Protein AF-A0A3C0EGR9-F1 (afdb_monomer_lite)

pLDDT: mean 83.92, std 9.6, range [62.19, 97.31]

Foldseek 3Di:
DVVVVVVVVVLVVVCVFWDKDDQDEDPCQPVPGRDNDPVRVVCVVVVHDDDDIDIDTDD

Sequence (59 aa):
EDYFHWMEDHAAQVDDLYERLAFISPESAGDGELVGTNFERKYRREGRPFNAMILRKRS

Radius of gyration: 13.53 Å; chains: 1; bounding box: 26×28×32 Å

Secondary structure (DSSP, 8-state):
-HHHHHHHHHHHHTTTTEEEE-----TTPPTT-SS--HHHHHHHHTT------EEEEP-

Structure (mmCIF, N/CA/C/O backbone):
data_AF-A0A3C0EGR9-F1
#
_entry.id   AF-A0A3C0EGR9-F1
#
loop_
_atom_site.group_PDB
_atom_site.id
_at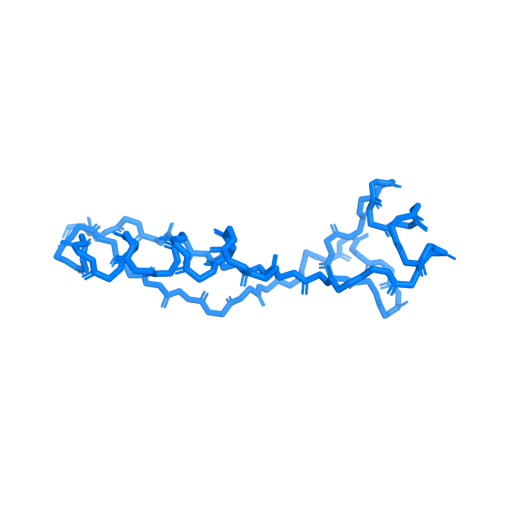om_site.type_symbol
_atom_site.label_atom_id
_atom_site.label_alt_id
_atom_site.label_comp_id
_atom_site.label_asym_id
_atom_site.label_entity_id
_atom_site.label_seq_id
_atom_site.pdbx_PDB_ins_code
_atom_site.Cartn_x
_atom_site.Cartn_y
_atom_site.Cartn_z
_atom_site.occupancy
_atom_site.B_iso_or_equiv
_atom_site.auth_seq_id
_atom_site.auth_comp_id
_atom_site.auth_asym_id
_atom_site.auth_atom_id
_atom_site.pdbx_PDB_model_num
ATOM 1 N N . GLU A 1 1 ? 7.302 -13.948 -4.167 1.00 62.19 1 GLU A N 1
ATOM 2 C CA . GLU A 1 1 ? 5.839 -13.856 -3.972 1.00 62.19 1 GLU A CA 1
ATOM 3 C C . GLU A 1 1 ? 5.469 -14.117 -2.517 1.00 62.19 1 GLU A C 1
ATOM 5 O O . GLU A 1 1 ? 4.675 -13.362 -1.973 1.00 62.19 1 GLU A O 1
ATOM 10 N N . ASP A 1 2 ? 6.172 -15.036 -1.853 1.00 84.12 2 ASP A N 1
ATOM 11 C CA . ASP A 1 2 ? 6.026 -15.394 -0.432 1.00 84.12 2 ASP A CA 1
ATOM 12 C C . ASP A 1 2 ? 5.948 -14.206 0.535 1.00 84.12 2 ASP A C 1
ATOM 14 O O . ASP A 1 2 ? 5.153 -14.213 1.466 1.00 84.12 2 ASP A O 1
ATOM 18 N N . TYR A 1 3 ? 6.734 -13.151 0.301 1.00 88.56 3 TYR A N 1
ATOM 19 C CA . TYR A 1 3 ? 6.733 -11.988 1.189 1.00 88.56 3 TYR A CA 1
ATOM 20 C C . TYR A 1 3 ? 5.425 -11.188 1.142 1.00 88.56 3 TYR A C 1
ATOM 22 O O . TYR A 1 3 ? 4.961 -10.711 2.172 1.00 88.56 3 TYR A O 1
ATOM 30 N N . PHE A 1 4 ? 4.815 -11.031 -0.039 1.00 90.62 4 PHE A N 1
ATOM 31 C CA . PHE A 1 4 ? 3.545 -10.308 -0.136 1.00 90.62 4 PHE A CA 1
ATOM 32 C C . PHE A 1 4 ? 2.401 -11.135 0.442 1.00 90.62 4 PHE A C 1
ATOM 34 O O . PHE A 1 4 ? 1.601 -10.594 1.195 1.00 90.62 4 PHE A O 1
ATOM 41 N N . HIS A 1 5 ? 2.406 -12.444 0.186 1.00 92.44 5 HIS A N 1
ATOM 42 C CA . HIS A 1 5 ? 1.446 -13.369 0.784 1.00 92.44 5 HIS A CA 1
ATOM 43 C C . HIS A 1 5 ? 1.525 -13.347 2.316 1.00 92.44 5 HIS A C 1
ATOM 45 O O . HIS A 1 5 ? 0.513 -13.193 2.989 1.00 92.44 5 HIS A O 1
ATOM 51 N N . TRP A 1 6 ? 2.742 -13.367 2.872 1.00 94.69 6 TRP A N 1
ATOM 52 C CA . TRP A 1 6 ? 2.957 -13.214 4.310 1.00 94.69 6 TRP A CA 1
ATOM 53 C C . TRP A 1 6 ? 2.364 -11.903 4.845 1.00 94.69 6 TRP A C 1
ATOM 55 O O . TRP A 1 6 ? 1.722 -11.907 5.893 1.00 94.69 6 TRP A O 1
ATOM 65 N N . MET A 1 7 ? 2.522 -10.783 4.127 1.00 94.62 7 MET A N 1
ATOM 66 C CA . MET A 1 7 ? 1.895 -9.516 4.526 1.00 94.62 7 MET A CA 1
ATOM 67 C C . MET A 1 7 ? 0.361 -9.579 4.467 1.00 94.62 7 MET A C 1
ATOM 69 O O . MET A 1 7 ? -0.291 -9.005 5.336 1.00 94.62 7 MET A O 1
ATOM 73 N N . GLU A 1 8 ? -0.220 -10.258 3.473 1.00 94.12 8 GLU A N 1
ATOM 74 C CA . GLU A 1 8 ? -1.674 -10.450 3.374 1.00 94.12 8 GLU A CA 1
ATOM 75 C C . GLU A 1 8 ? -2.214 -11.283 4.541 1.00 94.12 8 GLU A C 1
ATOM 77 O O . GLU A 1 8 ? -3.202 -10.882 5.159 1.00 94.12 8 GLU A O 1
ATOM 82 N N . ASP A 1 9 ? -1.525 -12.367 4.900 1.00 96.19 9 ASP A N 1
ATOM 83 C CA . ASP A 1 9 ? -1.888 -13.213 6.039 1.00 96.19 9 ASP A CA 1
ATOM 84 C C . ASP A 1 9 ? -1.872 -12.422 7.354 1.00 96.19 9 ASP A C 1
ATOM 86 O O . ASP A 1 9 ? -2.790 -12.531 8.166 1.00 96.19 9 ASP A O 1
ATOM 90 N N . HIS A 1 10 ? -0.858 -11.577 7.562 1.00 95.69 10 HIS A N 1
ATOM 91 C CA . HIS A 1 10 ? -0.753 -10.761 8.777 1.00 95.69 10 HIS A CA 1
ATOM 92 C C . HIS A 1 10 ? -1.791 -9.642 8.808 1.00 95.69 10 HIS A C 1
ATOM 94 O O . HIS A 1 10 ? -2.334 -9.346 9.868 1.00 95.69 10 HIS A O 1
ATOM 100 N N . ALA A 1 11 ? -2.102 -9.038 7.660 1.00 95.62 11 ALA A N 1
ATOM 101 C CA . ALA A 1 11 ? -3.173 -8.054 7.569 1.00 95.62 11 ALA A CA 1
ATOM 102 C C . ALA A 1 11 ? -4.540 -8.672 7.911 1.00 95.62 11 ALA A C 1
ATOM 104 O O . ALA A 1 11 ? -5.345 -8.024 8.575 1.00 95.62 11 ALA A O 1
ATOM 105 N N . ALA A 1 12 ? -4.788 -9.922 7.503 1.00 95.50 12 ALA A N 1
ATOM 106 C CA . ALA A 1 12 ? -6.021 -10.641 7.821 1.00 95.50 12 ALA A CA 1
ATOM 107 C C . ALA A 1 12 ? -6.153 -10.987 9.316 1.00 95.50 12 ALA A C 1
ATOM 109 O O . ALA A 1 12 ? -7.265 -11.057 9.829 1.00 95.50 12 ALA A O 1
ATOM 110 N N . GLN A 1 13 ? -5.040 -11.164 10.036 1.00 97.31 13 GLN A N 1
ATOM 111 C CA . GLN A 1 13 ? -5.051 -11.437 11.482 1.00 97.31 13 GLN A CA 1
ATOM 112 C C . GLN A 1 13 ? -5.482 -10.240 12.339 1.00 97.31 13 GLN A C 1
ATOM 114 O O . GLN A 1 13 ? -5.813 -10.429 13.506 1.00 97.31 13 GLN A O 1
ATOM 119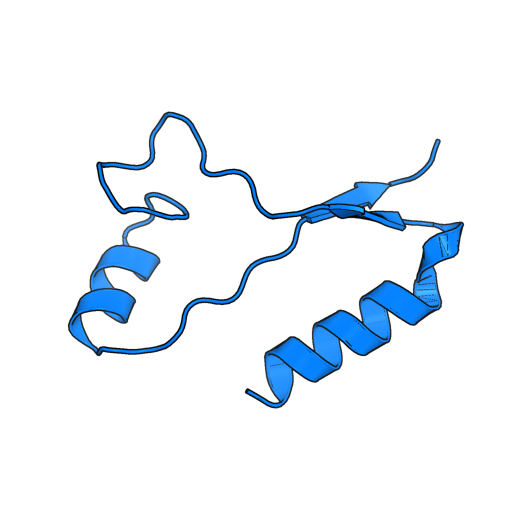 N N . VAL A 1 14 ? -5.449 -9.026 11.784 1.00 96.31 14 VAL A N 1
ATOM 120 C CA . VAL A 1 14 ? -5.784 -7.772 12.481 1.00 96.31 14 VAL A CA 1
ATOM 121 C C . VAL A 1 14 ? -6.943 -7.038 11.801 1.00 96.31 14 VAL A C 1
ATOM 123 O O . VAL A 1 14 ? -6.979 -5.802 11.773 1.00 96.31 14 VAL A O 1
ATOM 126 N N . ASP A 1 15 ? -7.879 -7.784 11.202 1.00 94.94 15 ASP A N 1
ATOM 127 C CA . ASP A 1 15 ? -9.017 -7.214 10.464 1.00 94.94 15 ASP A CA 1
ATOM 128 C C . ASP A 1 15 ? -9.994 -6.412 11.348 1.00 94.94 15 ASP A C 1
ATOM 130 O O . ASP A 1 15 ? -10.754 -5.569 10.851 1.00 94.94 15 ASP A O 1
ATOM 134 N N . ASP A 1 16 ? -9.916 -6.626 12.662 1.00 96.44 16 ASP A N 1
ATOM 135 C CA . ASP A 1 16 ? -10.638 -5.929 13.718 1.00 96.44 16 ASP A CA 1
ATOM 136 C C . ASP A 1 16 ? -10.077 -4.519 13.950 1.00 96.44 16 ASP A C 1
ATOM 138 O O . ASP A 1 16 ? -10.814 -3.600 14.309 1.00 96.44 16 ASP A O 1
ATOM 142 N N . LEU A 1 17 ? -8.783 -4.323 13.679 1.00 96.94 17 LEU A N 1
ATOM 143 C CA . LEU A 1 17 ? -8.084 -3.043 13.801 1.00 96.94 17 LEU A CA 1
ATOM 144 C C . LEU A 1 17 ? -7.973 -2.303 12.466 1.00 96.94 17 LEU A C 1
ATOM 146 O O . LEU A 1 17 ? -7.979 -1.066 12.438 1.00 96.94 17 LEU A O 1
ATOM 150 N N . TYR A 1 18 ? -7.854 -3.038 11.360 1.00 96.94 18 TYR A N 1
ATOM 151 C CA . TYR A 1 18 ? -7.580 -2.478 10.042 1.00 96.94 18 TYR A CA 1
ATOM 152 C C . TYR A 1 18 ? -8.506 -3.041 8.969 1.00 96.94 18 TYR A C 1
ATOM 154 O O . TYR A 1 18 ? -8.748 -4.235 8.863 1.00 96.94 18 TYR A O 1
ATOM 162 N N . GLU A 1 19 ? -8.974 -2.160 8.095 1.00 94.88 19 GLU A N 1
ATOM 163 C CA . GLU A 1 19 ? -9.642 -2.541 6.861 1.00 94.88 19 GLU A CA 1
ATOM 164 C C . GLU A 1 19 ? -8.645 -2.545 5.707 1.00 94.88 19 GLU A C 1
ATOM 166 O O . GLU A 1 19 ? -7.986 -1.533 5.438 1.00 94.88 19 GLU A O 1
ATOM 171 N N . ARG A 1 20 ? -8.554 -3.680 5.011 1.00 93.56 20 ARG A N 1
ATOM 172 C CA . ARG A 1 20 ? -7.742 -3.804 3.803 1.00 93.56 20 ARG A CA 1
ATOM 173 C C . ARG A 1 20 ? -8.506 -3.266 2.599 1.00 93.56 20 ARG A C 1
ATOM 175 O O . ARG A 1 20 ? -9.593 -3.741 2.285 1.00 93.56 20 ARG A O 1
ATOM 182 N N . LEU A 1 21 ? -7.902 -2.316 1.897 1.00 89.94 21 LEU A N 1
ATOM 183 C CA . LEU A 1 21 ? -8.443 -1.713 0.684 1.00 89.94 21 LEU A CA 1
ATOM 184 C C . LEU A 1 21 ? -7.540 -2.010 -0.514 1.00 89.94 21 LEU A C 1
ATOM 186 O O . LEU A 1 21 ? -6.326 -2.207 -0.371 1.00 89.94 21 LEU A O 1
ATOM 190 N N . ALA A 1 22 ? -8.144 -2.007 -1.704 1.00 83.81 22 ALA A N 1
ATOM 191 C CA . ALA A 1 22 ? -7.391 -1.999 -2.949 1.00 83.81 22 ALA A CA 1
ATOM 192 C C . ALA A 1 22 ? -6.488 -0.761 -2.995 1.00 83.81 22 ALA A C 1
ATOM 194 O O . ALA A 1 22 ? -6.865 0.318 -2.535 1.00 83.81 22 ALA A O 1
ATOM 195 N N . PHE A 1 23 ? -5.287 -0.926 -3.540 1.00 82.06 23 PHE A N 1
ATOM 196 C CA . PHE A 1 23 ? -4.383 0.194 -3.725 1.00 82.06 23 PHE A CA 1
ATOM 197 C C . PHE A 1 23 ? -4.954 1.176 -4.759 1.00 82.06 23 PHE A C 1
ATOM 199 O O . PHE A 1 23 ? -5.407 0.768 -5.828 1.00 82.06 23 PHE A O 1
ATOM 206 N N . ILE A 1 24 ? -4.924 2.466 -4.426 1.00 76.69 24 ILE A N 1
ATOM 207 C CA . ILE A 1 24 ? -5.375 3.559 -5.289 1.00 76.69 24 ILE A CA 1
ATOM 208 C C . ILE A 1 24 ? -4.137 4.357 -5.683 1.00 76.69 24 ILE A C 1
ATOM 210 O O . ILE A 1 24 ? -3.431 4.867 -4.809 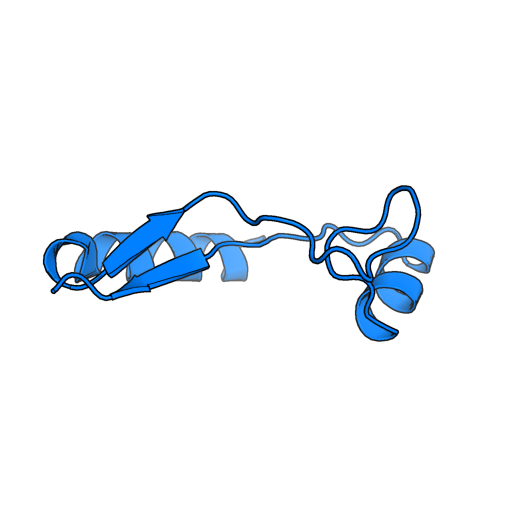1.00 76.69 24 ILE A O 1
ATOM 214 N N . SER A 1 25 ? -3.873 4.453 -6.986 1.00 74.69 25 SER A N 1
ATOM 215 C CA . SER A 1 25 ? -2.765 5.255 -7.499 1.00 74.69 25 SER A CA 1
ATOM 216 C C . SER A 1 25 ? -2.946 6.730 -7.123 1.00 74.69 25 SER A C 1
ATOM 218 O O . SER A 1 25 ? -4.053 7.256 -7.262 1.00 74.69 25 SER A O 1
ATOM 220 N N . PRO A 1 26 ? -1.890 7.421 -6.660 1.00 76.81 26 PRO A N 1
ATOM 221 C CA . PRO A 1 26 ? -1.956 8.857 -6.429 1.00 76.81 26 PRO A CA 1
ATOM 222 C C . PRO A 1 26 ? -2.108 9.606 -7.759 1.00 76.81 26 PRO A C 1
ATOM 224 O O . PRO A 1 26 ? -1.613 9.155 -8.788 1.00 76.81 26 PRO A O 1
ATOM 227 N N . GLU A 1 27 ? -2.713 10.796 -7.729 1.00 77.00 27 GLU A N 1
ATOM 228 C CA . GLU A 1 27 ? -2.885 11.646 -8.924 1.00 77.00 27 GLU A CA 1
ATOM 229 C C . GLU A 1 27 ? -1.559 12.034 -9.599 1.00 77.00 27 GLU A C 1
ATOM 231 O O . GLU A 1 27 ? -1.530 12.370 -10.777 1.00 77.00 27 GLU A O 1
ATOM 236 N N . SER A 1 28 ? -0.449 11.988 -8.860 1.00 73.75 28 SER A N 1
ATOM 237 C CA . SER A 1 28 ? 0.896 12.260 -9.371 1.00 73.75 28 SER A CA 1
ATOM 238 C C . SER A 1 28 ? 1.544 11.077 -10.103 1.00 73.75 28 SER A C 1
ATOM 240 O O . SER A 1 28 ? 2.653 11.232 -10.622 1.00 73.75 28 SER A O 1
ATOM 242 N N . ALA A 1 29 ? 0.904 9.904 -10.133 1.00 80.38 29 ALA A N 1
ATOM 243 C CA . ALA A 1 29 ? 1.364 8.767 -10.919 1.00 80.38 29 ALA A CA 1
ATOM 244 C C . ALA A 1 29 ? 1.158 9.045 -12.417 1.00 80.38 29 ALA A C 1
ATOM 246 O O . ALA A 1 29 ? 0.084 9.472 -12.835 1.00 80.38 29 ALA A O 1
ATOM 247 N N . GLY A 1 30 ? 2.194 8.822 -13.229 1.00 72.50 30 GLY A N 1
ATOM 248 C CA . GLY A 1 30 ? 2.084 8.932 -14.683 1.00 72.50 30 GLY A CA 1
ATOM 249 C C . GLY A 1 30 ? 1.255 7.800 -15.296 1.00 72.50 30 GLY A C 1
ATOM 250 O O . GLY A 1 30 ? 0.933 6.813 -14.636 1.00 72.50 30 GLY A O 1
ATOM 251 N N . ASP A 1 31 ? 0.947 7.908 -16.589 1.00 72.38 31 ASP A N 1
ATOM 252 C CA . ASP A 1 31 ? 0.166 6.890 -17.297 1.00 72.38 31 ASP A CA 1
ATOM 253 C C . ASP A 1 31 ? 0.791 5.491 -17.172 1.00 72.38 31 ASP A C 1
ATOM 255 O O . ASP A 1 31 ? 1.959 5.250 -17.497 1.00 72.38 31 ASP A O 1
ATOM 259 N N . GLY A 1 32 ? -0.014 4.553 -16.672 1.00 71.56 32 GLY A N 1
ATOM 260 C CA . GLY A 1 32 ? 0.400 3.181 -16.401 1.00 71.56 32 GLY A CA 1
ATOM 261 C C . GLY A 1 32 ? 1.266 3.010 -15.150 1.00 71.56 32 GLY A C 1
ATOM 262 O O . GLY A 1 32 ? 1.768 1.911 -14.943 1.00 71.56 32 GLY A O 1
ATOM 263 N N . GLU A 1 33 ? 1.487 4.042 -14.327 1.00 71.31 33 GLU A N 1
ATOM 264 C CA . GLU A 1 33 ? 2.142 3.971 -13.009 1.00 71.31 33 GLU A CA 1
ATOM 265 C C . GLU A 1 33 ? 1.141 3.641 -11.887 1.00 71.31 33 GLU A C 1
ATOM 267 O O . GLU A 1 33 ? 0.038 4.180 -11.817 1.00 71.31 33 GLU A O 1
ATOM 272 N N . LEU A 1 34 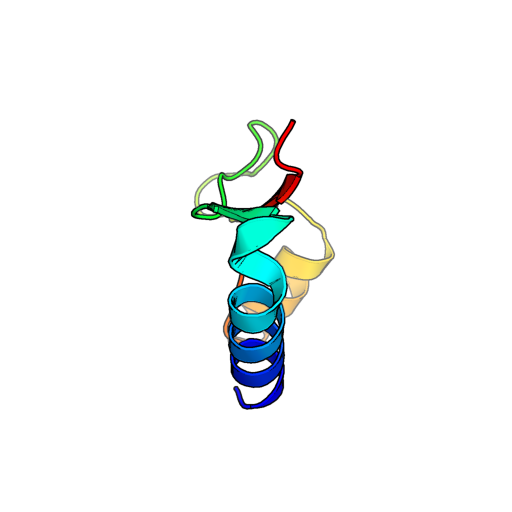? 1.522 2.722 -10.997 1.00 69.81 34 LEU A N 1
ATOM 273 C CA . LEU A 1 34 ? 0.784 2.422 -9.774 1.00 69.81 34 LEU A CA 1
ATOM 274 C C . LEU A 1 34 ? 1.112 3.472 -8.710 1.00 69.81 34 LEU A C 1
ATOM 276 O O . LEU A 1 34 ? 0.223 4.121 -8.187 1.00 69.81 34 LEU A O 1
ATOM 280 N N . VAL A 1 35 ? 2.382 3.704 -8.396 1.00 73.12 35 VAL A N 1
ATOM 281 C CA . VAL A 1 35 ? 2.775 4.554 -7.255 1.00 73.12 35 VAL A CA 1
ATOM 282 C C . VAL A 1 35 ? 3.387 5.880 -7.691 1.00 73.12 35 VAL A C 1
ATOM 284 O O . VAL A 1 35 ? 3.491 6.798 -6.882 1.00 73.12 35 VAL A O 1
ATOM 287 N N . GLY A 1 36 ? 3.860 5.972 -8.935 1.00 70.69 36 GLY A N 1
ATOM 288 C CA . GLY A 1 36 ? 4.512 7.175 -9.459 1.00 70.69 36 GLY A CA 1
ATOM 289 C C . GLY A 1 36 ? 5.920 7.416 -8.906 1.00 70.69 36 GLY A C 1
ATOM 290 O O . GLY A 1 36 ? 6.466 8.517 -9.004 1.00 70.69 36 GLY A O 1
ATOM 291 N N . THR A 1 37 ? 6.535 6.401 -8.289 1.00 76.38 37 THR A N 1
ATOM 292 C CA . THR A 1 37 ? 7.843 6.538 -7.629 1.00 76.38 37 THR A CA 1
ATOM 293 C C . THR A 1 37 ? 9.004 6.184 -8.563 1.00 76.38 37 THR A C 1
ATOM 295 O O . THR A 1 37 ? 8.902 5.331 -9.444 1.00 76.38 37 THR A O 1
ATOM 298 N N . ASN A 1 38 ? 10.182 6.775 -8.325 1.00 72.00 38 ASN A N 1
ATOM 299 C CA . ASN A 1 38 ? 11.413 6.386 -9.033 1.00 72.00 38 ASN A CA 1
ATOM 300 C C . ASN A 1 38 ? 11.776 4.904 -8.822 1.00 72.00 38 ASN A C 1
ATOM 302 O O . ASN A 1 38 ? 12.375 4.284 -9.700 1.00 72.00 38 ASN A O 1
ATOM 306 N N . PHE A 1 39 ? 11.383 4.336 -7.678 1.00 77.38 39 PHE A N 1
ATOM 307 C CA . PHE A 1 39 ? 11.517 2.912 -7.382 1.00 77.38 39 PHE A CA 1
ATOM 308 C C . PHE A 1 39 ? 10.717 2.058 -8.370 1.00 77.38 39 PHE A C 1
ATOM 310 O O . PHE A 1 39 ? 11.269 1.144 -8.979 1.00 77.38 39 PHE A O 1
ATOM 317 N N . GLU A 1 40 ? 9.449 2.405 -8.594 1.00 74.81 40 GLU A N 1
ATOM 318 C CA . GLU A 1 40 ? 8.576 1.698 -9.529 1.00 74.81 40 GLU A CA 1
ATOM 319 C C . GLU A 1 40 ? 9.130 1.728 -10.959 1.00 74.81 40 GLU A C 1
ATOM 321 O O . GLU A 1 40 ? 9.226 0.687 -11.610 1.00 74.81 40 GLU A O 1
ATOM 326 N N . ARG A 1 41 ? 9.573 2.900 -11.432 1.00 79.31 41 ARG A N 1
ATOM 327 C CA . ARG A 1 41 ? 10.157 3.050 -12.775 1.00 79.31 41 ARG A CA 1
ATOM 328 C C . ARG A 1 41 ? 11.381 2.159 -12.990 1.00 79.31 41 ARG A C 1
ATOM 330 O O . ARG A 1 41 ? 11.572 1.635 -14.088 1.00 79.31 41 ARG A O 1
ATOM 337 N N . LYS A 1 42 ? 12.205 1.967 -11.954 1.00 77.62 42 LYS A N 1
ATOM 338 C CA . LYS A 1 42 ? 13.343 1.038 -11.987 1.00 77.62 42 LYS A CA 1
ATOM 339 C C . LYS A 1 42 ? 12.872 -0.420 -12.010 1.00 77.62 42 LYS A C 1
ATOM 341 O O . LYS A 1 42 ? 13.304 -1.178 -12.869 1.00 77.62 42 LYS A O 1
ATOM 346 N N . TYR A 1 43 ? 11.952 -0.789 -11.122 1.00 74.94 43 TYR A N 1
ATOM 347 C CA . TYR A 1 43 ? 11.456 -2.164 -10.981 1.00 74.94 43 TYR A CA 1
ATOM 348 C C . TYR A 1 43 ? 10.695 -2.655 -12.217 1.00 74.94 43 TYR A C 1
ATOM 350 O O . TYR A 1 43 ? 10.825 -3.815 -12.607 1.00 74.94 43 TYR A O 1
ATOM 358 N N . ARG A 1 44 ? 9.960 -1.760 -12.884 1.00 76.00 44 ARG A N 1
ATOM 359 C CA . ARG A 1 44 ? 9.257 -2.057 -14.135 1.00 76.00 44 ARG A CA 1
ATOM 360 C C . ARG A 1 44 ? 10.212 -2.403 -15.273 1.00 76.00 44 ARG A C 1
ATOM 362 O O . ARG A 1 44 ?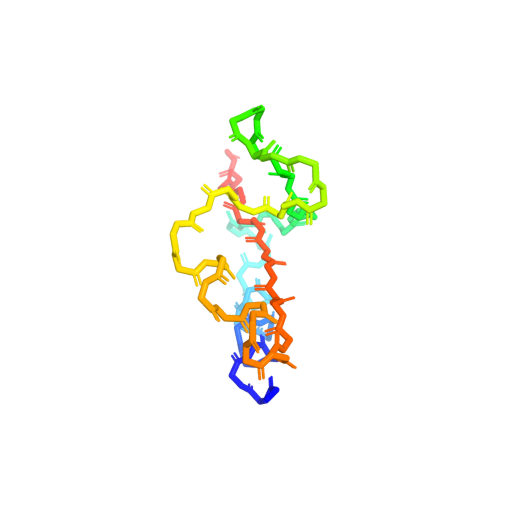 9.946 -3.340 -16.017 1.00 76.00 44 ARG A O 1
ATOM 369 N N . ARG A 1 45 ? 11.335 -1.685 -15.395 1.00 78.94 45 ARG A N 1
ATOM 370 C CA . ARG A 1 45 ? 12.378 -1.995 -16.393 1.00 78.94 45 ARG A CA 1
ATOM 371 C C . ARG A 1 45 ? 13.002 -3.372 -16.164 1.00 78.94 45 ARG A C 1
ATOM 373 O O . ARG A 1 45 ? 13.441 -3.998 -17.118 1.00 78.94 45 ARG A O 1
ATOM 380 N N . GLU A 1 46 ? 13.019 -3.834 -14.918 1.00 81.44 46 GLU A N 1
ATOM 381 C CA . GLU A 1 46 ? 13.526 -5.151 -14.520 1.00 81.44 46 GLU A CA 1
ATOM 382 C C . GLU A 1 46 ? 12.469 -6.270 -14.661 1.00 81.44 46 GLU A C 1
ATOM 384 O O . GLU A 1 46 ? 12.776 -7.427 -14.387 1.00 81.44 46 GLU A O 1
ATOM 389 N N . GLY A 1 47 ? 11.232 -5.953 -15.076 1.00 76.88 47 GLY A N 1
ATOM 390 C CA . GLY A 1 47 ? 10.157 -6.935 -15.277 1.00 76.88 47 GLY A CA 1
ATOM 391 C C . GLY A 1 47 ? 9.626 -7.568 -13.986 1.00 76.88 47 GLY A C 1
ATOM 392 O O . GLY A 1 47 ? 9.052 -8.654 -14.021 1.00 76.88 47 GLY A O 1
ATOM 393 N N . ARG A 1 48 ? 9.840 -6.926 -12.833 1.00 76.50 48 ARG A N 1
ATOM 394 C CA . ARG A 1 48 ? 9.467 -7.486 -11.527 1.00 76.50 48 ARG A CA 1
ATOM 395 C C . ARG A 1 48 ? 7.999 -7.183 -11.198 1.00 76.50 48 ARG A C 1
ATOM 397 O O . ARG A 1 48 ? 7.552 -6.064 -11.462 1.00 76.50 48 ARG A O 1
ATOM 404 N N . PRO A 1 49 ? 7.257 -8.128 -10.590 1.00 75.06 49 PRO A N 1
ATOM 405 C CA . PRO A 1 49 ? 5.875 -7.891 -10.192 1.00 75.06 49 PRO A CA 1
ATOM 406 C C . PRO A 1 49 ? 5.799 -6.822 -9.098 1.00 75.06 49 PRO A C 1
ATOM 408 O O . PRO A 1 49 ? 6.658 -6.752 -8.213 1.00 75.06 49 PRO A O 1
ATOM 411 N N . PHE A 1 50 ? 4.751 -6.004 -9.160 1.00 78.00 50 PHE A N 1
ATOM 412 C CA . PHE A 1 50 ? 4.441 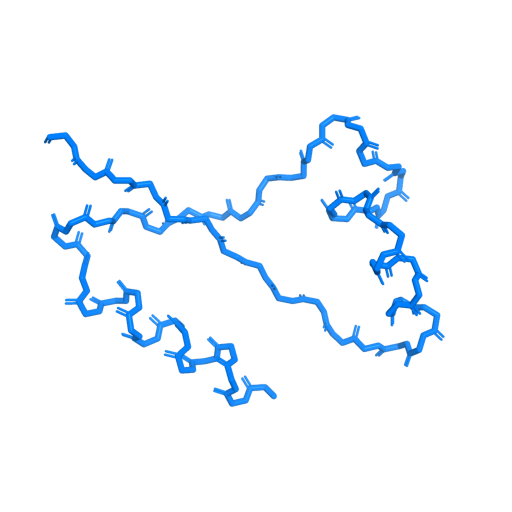-5.000 -8.152 1.00 78.00 50 PHE A CA 1
ATOM 413 C C . PHE A 1 50 ? 3.175 -5.418 -7.406 1.00 78.00 50 PHE A C 1
ATOM 415 O O . PHE A 1 50 ? 2.138 -5.626 -8.028 1.00 78.00 50 PHE A O 1
ATOM 422 N N . ASN A 1 51 ? 3.266 -5.535 -6.083 1.00 85.62 51 ASN A N 1
ATOM 423 C CA . ASN A 1 51 ? 2.133 -5.862 -5.225 1.00 85.62 51 ASN A CA 1
ATOM 424 C C . ASN A 1 51 ? 1.890 -4.705 -4.256 1.00 85.62 51 ASN A C 1
ATOM 426 O O . ASN A 1 51 ? 2.846 -4.144 -3.717 1.00 85.62 51 ASN A O 1
ATOM 430 N N . ALA A 1 52 ? 0.628 -4.354 -4.028 1.00 85.81 52 ALA A N 1
ATOM 431 C CA . ALA A 1 52 ? 0.258 -3.231 -3.178 1.00 85.81 52 ALA A CA 1
ATOM 432 C C . ALA A 1 52 ? -1.026 -3.520 -2.397 1.00 85.81 52 ALA A C 1
ATOM 434 O O . ALA A 1 52 ? -1.925 -4.201 -2.885 1.00 85.81 52 ALA A O 1
ATOM 435 N N . MET A 1 53 ? -1.115 -2.966 -1.189 1.00 90.25 53 MET A N 1
ATOM 436 C CA . MET A 1 53 ? -2.318 -2.971 -0.357 1.00 90.25 53 MET A CA 1
ATOM 437 C C . MET A 1 53 ? -2.380 -1.676 0.459 1.00 90.25 53 MET A C 1
ATOM 439 O O . MET A 1 53 ? -1.342 -1.078 0.744 1.00 90.25 53 MET A O 1
ATOM 443 N N . ILE A 1 54 ? -3.581 -1.260 0.858 1.00 91.38 54 ILE A N 1
ATOM 444 C CA . ILE A 1 54 ? -3.790 -0.155 1.803 1.00 91.38 54 ILE A CA 1
ATOM 445 C C . ILE A 1 54 ? -4.422 -0.720 3.077 1.00 91.38 54 ILE A C 1
ATOM 447 O O . ILE A 1 54 ? -5.379 -1.487 2.993 1.00 91.38 54 ILE A O 1
ATOM 451 N N . LEU A 1 55 ? -3.916 -0.315 4.246 1.00 94.25 55 LEU A N 1
ATOM 452 C CA . LEU A 1 55 ? -4.523 -0.607 5.548 1.00 94.25 55 LEU A CA 1
ATOM 453 C C . LEU A 1 55 ? -5.092 0.677 6.148 1.00 94.25 55 LEU A C 1
ATOM 455 O O . LEU A 1 55 ? -4.351 1.599 6.494 1.00 94.25 55 LEU A O 1
ATOM 459 N N . ARG A 1 56 ? -6.417 0.740 6.284 1.00 94.06 56 ARG A N 1
ATOM 460 C CA . ARG A 1 56 ? -7.113 1.846 6.944 1.00 94.06 56 ARG A CA 1
ATOM 461 C C . ARG A 1 56 ? -7.439 1.453 8.378 1.00 94.06 56 ARG A C 1
ATOM 463 O O . ARG A 1 56 ? -8.158 0.485 8.590 1.00 94.06 56 ARG A O 1
ATOM 470 N N . LYS A 1 57 ? -6.961 2.221 9.358 1.00 96.25 57 LYS A N 1
ATOM 471 C CA . LYS A 1 57 ? -7.322 2.006 10.766 1.00 96.25 57 LYS A CA 1
ATOM 472 C C . LYS A 1 57 ? -8.835 2.182 10.953 1.00 96.25 57 LYS A C 1
ATOM 474 O O . LYS A 1 57 ? -9.391 3.185 10.499 1.00 96.25 57 LYS A O 1
ATOM 479 N N . ARG A 1 58 ? -9.486 1.229 11.617 1.00 91.06 58 ARG A N 1
ATOM 480 C CA . ARG A 1 58 ? -10.889 1.348 12.030 1.00 91.06 58 ARG A CA 1
ATOM 481 C C . ARG A 1 58 ? -11.001 2.346 13.195 1.00 91.06 58 ARG A C 1
ATOM 483 O O . ARG A 1 58 ? -10.090 2.437 14.019 1.00 91.06 58 ARG A O 1
ATOM 490 N N . SER A 1 59 ? -12.051 3.171 13.179 1.00 79.12 59 SER A N 1
ATOM 491 C CA . SER A 1 59 ? -12.340 4.173 14.225 1.00 79.12 59 SER A CA 1
ATOM 492 C C . SER A 1 59 ? -13.120 3.565 15.378 1.00 79.12 59 SER A C 1
ATOM 494 O O . SER A 1 59 ? -13.922 2.649 15.095 1.00 79.12 59 SER A O 1
#